Protein AF-A0A6B3G863-F1 (afdb_monomer_lite)

pLDDT: mean 97.27, std 3.04, range [75.19, 98.75]

Sequence (74 aa):
SDPDGTERTVEFRQMVQGLNQAGLRTVMDVVYNHTVASGQDDKSVLDRIVPGYYQRLLEDGTVATSTCCANTAP

Foldseek 3Di:
DDPDDCVVVVVVVVVQVVCVVVVHHDDDDDDLQAAQAADPDPRD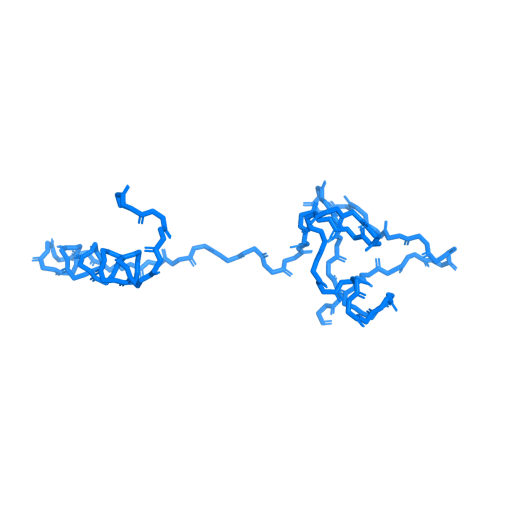DPCPVPPLQQFDADPVRHADCPVPHRTGDD

Radius of gyration: 17.31 Å; chains: 1; bounding box: 39×26×40 Å

Secondary structure (DSSP, 8-state):
---STTHHHHHHHHHHHHHHHTTPPP------SEES--TT-TT--HHHHSTTTSBPBPTTSPBP-TTSSEEB--

Structure (mmCIF, N/CA/C/O backbone):
data_AF-A0A6B3G863-F1
#
_entry.id   AF-A0A6B3G863-F1
#
loop_
_atom_site.group_PDB
_atom_site.id
_atom_site.type_symbol
_atom_site.label_atom_id
_atom_site.label_alt_id
_atom_site.label_comp_id
_atom_site.label_asym_id
_atom_site.label_entity_id
_atom_site.label_seq_id
_atom_site.pdbx_PDB_ins_code
_atom_site.Cartn_x
_atom_site.Cartn_y
_atom_site.Cartn_z
_atom_site.occupancy
_atom_site.B_iso_or_equiv
_atom_site.auth_seq_id
_atom_site.auth_comp_id
_atom_site.auth_asym_id
_atom_site.auth_atom_id
_atom_site.pdbx_PDB_model_num
ATOM 1 N N . SER A 1 1 ? -11.502 -14.002 8.737 1.00 87.12 1 SER A N 1
ATOM 2 C CA . SER A 1 1 ? -11.352 -15.413 9.123 1.00 87.12 1 SER A CA 1
ATOM 3 C C . SER A 1 1 ? -11.373 -16.273 7.868 1.00 87.12 1 SER A C 1
ATOM 5 O O . SER A 1 1 ? -10.509 -17.132 7.733 1.00 87.12 1 SER A O 1
ATOM 7 N N . ASP A 1 2 ? -12.238 -15.945 6.907 1.00 95.06 2 ASP A N 1
ATOM 8 C CA . ASP A 1 2 ? -12.126 -16.307 5.490 1.00 95.06 2 ASP A CA 1
ATOM 9 C C . ASP A 1 2 ? -11.393 -15.199 4.691 1.00 95.06 2 ASP A C 1
ATOM 11 O O . ASP A 1 2 ? -11.750 -14.018 4.813 1.00 95.06 2 ASP A O 1
ATOM 15 N N . PRO A 1 3 ? -10.330 -15.505 3.921 1.00 95.25 3 PRO A N 1
ATOM 16 C CA . PRO A 1 3 ? -9.742 -14.529 3.013 1.00 95.25 3 PRO A CA 1
ATOM 17 C C . PRO A 1 3 ? -10.602 -14.280 1.765 1.00 95.25 3 PRO A C 1
ATOM 19 O O . PRO A 1 3 ? -10.483 -13.204 1.176 1.00 95.25 3 PRO A O 1
ATOM 22 N N . ASP A 1 4 ? -11.441 -15.210 1.332 1.00 96.44 4 ASP A N 1
ATOM 23 C CA . ASP A 1 4 ? -12.118 -15.133 0.044 1.00 96.44 4 ASP A CA 1
ATOM 24 C C . ASP A 1 4 ? -13.427 -14.322 0.109 1.00 96.44 4 ASP A C 1
ATOM 26 O O . ASP A 1 4 ? -14.105 -14.207 1.129 1.00 96.44 4 ASP A O 1
ATOM 30 N N . GLY A 1 5 ? -13.775 -13.671 -1.006 1.00 95.38 5 GLY A N 1
ATOM 31 C CA . GLY A 1 5 ? -14.984 -12.850 -1.099 1.00 95.38 5 GLY A CA 1
ATOM 32 C C . GLY A 1 5 ? -14.955 -11.573 -0.244 1.00 95.38 5 GLY A C 1
ATOM 33 O O . GLY A 1 5 ? -13.942 -10.879 -0.135 1.00 95.38 5 GLY A O 1
ATOM 34 N N . THR A 1 6 ? -16.115 -11.194 0.300 1.00 97.50 6 THR A N 1
ATOM 35 C CA . THR A 1 6 ? -16.328 -9.880 0.937 1.00 97.50 6 THR A CA 1
ATOM 36 C C . THR A 1 6 ? -16.143 -9.874 2.454 1.00 97.50 6 THR A C 1
ATOM 38 O O . THR A 1 6 ? -16.226 -8.807 3.068 1.00 97.50 6 THR A O 1
ATOM 41 N N . GLU A 1 7 ? -15.924 -11.031 3.082 1.00 97.88 7 GLU A N 1
ATOM 42 C CA . GLU A 1 7 ? -15.957 -11.175 4.544 1.00 97.88 7 GLU A CA 1
ATOM 43 C C . GLU A 1 7 ? -14.912 -10.296 5.240 1.00 97.88 7 GLU A C 1
ATOM 45 O O . GLU A 1 7 ? -15.252 -9.549 6.159 1.00 97.88 7 GLU A O 1
ATOM 50 N N . ARG A 1 8 ? -13.688 -10.233 4.699 1.00 97.62 8 ARG A N 1
ATOM 51 C CA . ARG A 1 8 ? -12.617 -9.342 5.184 1.00 97.62 8 ARG A CA 1
ATOM 52 C C . ARG A 1 8 ? -13.044 -7.874 5.327 1.00 97.62 8 ARG A C 1
ATOM 54 O O . ARG A 1 8 ? -12.577 -7.172 6.220 1.00 97.62 8 ARG A O 1
ATOM 61 N N . THR A 1 9 ? -13.935 -7.385 4.460 1.00 98.00 9 THR A N 1
ATOM 62 C CA . THR A 1 9 ? -14.434 -6.004 4.522 1.00 98.00 9 THR A CA 1
ATOM 63 C C . THR A 1 9 ? -15.407 -5.820 5.681 1.00 98.00 9 THR A C 1
ATOM 65 O O . THR A 1 9 ? -15.382 -4.781 6.344 1.00 98.00 9 THR A O 1
ATOM 68 N N . VAL A 1 10 ? -16.268 -6.808 5.926 1.00 98.19 10 VAL A N 1
ATOM 69 C CA . VAL A 1 10 ? -17.236 -6.782 7.028 1.00 98.19 10 VAL A CA 1
ATOM 70 C C . VAL A 1 10 ? -16.505 -6.887 8.363 1.00 98.19 10 VAL A C 1
ATOM 72 O O . VAL A 1 10 ? -16.710 -6.036 9.228 1.00 98.19 10 VAL A O 1
ATOM 75 N N . GLU A 1 11 ? -15.594 -7.850 8.494 1.00 98.44 11 GLU A N 1
ATOM 76 C CA . GLU A 1 11 ? -14.806 -8.062 9.711 1.00 98.44 11 GLU A CA 1
ATOM 77 C C . GLU A 1 11 ? -13.955 -6.831 10.062 1.00 98.44 11 GLU A C 1
ATOM 79 O O . GLU A 1 11 ? -13.954 -6.382 11.209 1.00 98.44 11 GLU A O 1
ATOM 84 N N . PHE A 1 12 ? -13.286 -6.207 9.081 1.00 98.44 12 PHE A N 1
ATOM 85 C CA . PHE A 1 12 ? -12.490 -5.001 9.339 1.00 98.44 12 PHE A CA 1
ATOM 86 C C . PHE A 1 12 ? -13.360 -3.832 9.829 1.00 98.44 12 PHE A C 1
ATOM 88 O O . PHE A 1 12 ? -12.986 -3.112 10.756 1.00 98.44 12 PHE A O 1
ATOM 95 N N . ARG A 1 13 ? -14.559 -3.650 9.255 1.00 98.50 13 ARG A N 1
ATOM 96 C CA . ARG A 1 13 ? -15.517 -2.629 9.718 1.00 98.50 13 ARG A CA 1
ATOM 97 C C . ARG A 1 13 ? -16.014 -2.913 11.136 1.00 98.50 13 ARG A C 1
ATOM 99 O O . ARG A 1 13 ? -16.130 -1.976 11.923 1.00 98.50 13 ARG A O 1
ATOM 106 N N . GLN A 1 14 ? -16.275 -4.177 11.470 1.00 98.56 14 GLN A N 1
ATOM 107 C CA . GLN A 1 14 ? -16.666 -4.589 12.822 1.00 98.56 14 GLN A CA 1
ATOM 108 C C . GLN A 1 14 ? -15.548 -4.333 13.838 1.00 98.56 14 GLN A C 1
ATOM 110 O O . GLN A 1 14 ? -15.823 -3.808 14.913 1.00 98.56 14 GLN A O 1
ATOM 115 N N . MET A 1 15 ? -14.286 -4.604 13.485 1.00 98.50 15 MET A N 1
ATOM 116 C CA . MET A 1 15 ? -13.130 -4.269 14.325 1.00 98.50 15 MET A CA 1
ATOM 117 C C . MET A 1 15 ? -13.074 -2.762 14.626 1.00 98.50 15 MET A C 1
ATOM 119 O O . MET A 1 15 ? -12.977 -2.367 15.789 1.00 98.50 15 MET A O 1
ATOM 123 N N . VAL A 1 16 ? -13.184 -1.907 13.601 1.00 98.69 16 VAL A N 1
ATOM 124 C CA . VAL A 1 16 ? -13.200 -0.442 13.781 1.00 98.69 16 VAL A CA 1
ATOM 125 C C . VAL A 1 16 ? -14.389 -0.003 14.642 1.00 98.69 16 VAL A C 1
ATOM 127 O O . VAL A 1 16 ? -14.226 0.830 15.536 1.00 98.69 16 VAL A O 1
ATOM 130 N N . GLN A 1 17 ? -15.579 -0.567 14.413 1.00 98.75 17 GLN A N 1
ATOM 131 C CA . GLN A 1 17 ? -16.771 -0.283 15.216 1.00 98.75 17 GLN A CA 1
ATOM 132 C C . GLN A 1 17 ? -16.571 -0.670 16.688 1.00 98.75 17 GLN A C 1
ATOM 134 O O . GLN A 1 17 ? -16.891 0.133 17.562 1.00 98.75 17 GLN A O 1
ATOM 139 N N . GLY A 1 18 ? -16.024 -1.856 16.965 1.00 98.75 18 GLY A N 1
ATOM 140 C CA . GLY A 1 18 ? -15.782 -2.340 18.325 1.00 98.75 18 GLY A CA 1
ATOM 141 C C . GLY A 1 18 ? -14.805 -1.453 19.096 1.00 98.75 18 GLY A C 1
ATOM 142 O O . GLY A 1 18 ? -15.076 -1.089 20.239 1.00 98.75 18 GLY A O 1
ATOM 143 N N . LEU A 1 19 ? -13.719 -1.012 18.449 1.00 98.69 19 LEU A N 1
ATOM 144 C CA . LEU A 1 19 ? -12.786 -0.045 19.040 1.00 98.69 19 LEU A CA 1
ATOM 145 C C . LEU A 1 19 ? -13.481 1.285 19.367 1.00 98.69 19 LEU A C 1
ATOM 147 O O . LEU A 1 19 ? -13.323 1.802 20.471 1.00 98.69 19 LEU A O 1
ATOM 151 N N . ASN A 1 20 ? -14.312 1.798 18.454 1.00 98.56 20 ASN A N 1
ATOM 152 C CA . ASN A 1 20 ? -15.070 3.030 18.691 1.00 98.56 20 ASN A CA 1
ATOM 153 C C . ASN A 1 20 ? -16.086 2.885 19.835 1.00 98.56 20 ASN A C 1
ATOM 155 O O . ASN A 1 20 ? -16.213 3.797 20.649 1.00 98.56 20 ASN A O 1
ATOM 159 N N . GLN A 1 21 ? -16.781 1.749 19.938 1.00 98.62 21 GLN A N 1
ATOM 160 C CA . GLN A 1 21 ? -17.708 1.464 21.043 1.00 98.62 21 GLN A CA 1
ATOM 161 C C . GLN A 1 21 ? -16.989 1.360 22.394 1.00 98.62 21 GLN A C 1
ATOM 163 O O . GLN A 1 21 ? -17.556 1.735 23.417 1.00 98.62 21 GLN A O 1
ATOM 168 N N . ALA A 1 22 ? -15.727 0.925 22.394 1.00 98.62 22 ALA A N 1
ATOM 169 C CA . ALA A 1 22 ? -14.851 0.954 23.563 1.00 98.62 22 ALA A CA 1
ATOM 170 C C . ALA A 1 22 ? -14.255 2.350 23.858 1.00 98.62 22 ALA A C 1
ATOM 172 O O . ALA A 1 22 ? -13.455 2.492 24.781 1.00 98.62 22 ALA A O 1
ATOM 173 N N . GLY A 1 23 ? -14.621 3.386 23.092 1.00 98.44 23 GLY A N 1
ATOM 174 C CA . GLY A 1 23 ? -14.138 4.759 23.267 1.00 98.44 23 GLY A CA 1
ATOM 175 C C . GLY A 1 23 ? -12.770 5.045 22.636 1.00 98.44 23 GLY A C 1
ATOM 176 O O . GLY A 1 23 ? -12.189 6.098 22.900 1.00 98.44 23 GLY A O 1
ATOM 177 N N . LEU A 1 24 ? -12.247 4.143 21.798 1.00 98.69 24 LEU A N 1
ATOM 178 C CA . LEU A 1 24 ? -10.950 4.278 21.134 1.00 98.69 24 LEU A CA 1
ATOM 179 C C . LEU A 1 24 ? -11.116 4.711 19.672 1.00 98.69 24 LEU A C 1
ATOM 181 O O . LEU A 1 24 ? -11.945 4.180 18.935 1.00 98.69 24 LEU A O 1
ATOM 185 N N . ARG A 1 25 ? -10.277 5.649 19.220 1.00 98.12 25 ARG A N 1
ATOM 186 C CA . ARG A 1 25 ? -10.182 6.010 17.797 1.00 98.12 25 ARG A CA 1
ATOM 187 C C . ARG A 1 25 ? -9.178 5.111 17.087 1.00 98.12 25 ARG A C 1
ATOM 189 O O . ARG A 1 25 ? -8.146 4.759 17.651 1.00 98.12 25 ARG A O 1
ATOM 196 N N . THR A 1 26 ? -9.458 4.794 15.828 1.00 98.06 26 THR A N 1
ATOM 197 C CA . THR A 1 26 ? -8.565 4.000 14.979 1.00 98.06 26 THR A CA 1
ATOM 198 C C . THR A 1 26 ? -7.725 4.911 14.090 1.00 98.06 26 THR A C 1
ATOM 200 O O . THR A 1 26 ? -8.263 5.782 13.409 1.00 98.06 26 THR A O 1
ATOM 203 N N . VAL A 1 27 ? -6.415 4.676 14.068 1.00 98.31 27 VAL A N 1
ATOM 204 C CA . VAL A 1 27 ? -5.472 5.258 13.104 1.00 98.31 27 VAL A CA 1
ATOM 205 C C . VAL A 1 27 ? -4.827 4.101 12.352 1.00 98.31 27 VAL A C 1
ATOM 207 O O . VAL A 1 27 ? -4.444 3.110 12.970 1.00 98.31 27 VAL A O 1
ATOM 210 N N . MET A 1 28 ? -4.748 4.210 11.029 1.00 98.50 28 MET A N 1
ATOM 211 C CA . MET A 1 28 ? -4.119 3.204 10.180 1.00 98.50 28 MET A CA 1
ATOM 212 C C . MET A 1 28 ? -2.751 3.70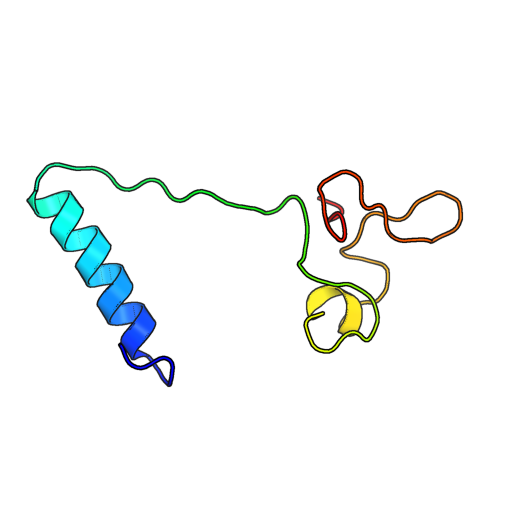7 9.742 1.00 98.50 28 MET A C 1
ATOM 214 O O . MET A 1 28 ? -2.645 4.811 9.209 1.00 98.50 28 MET A O 1
ATOM 218 N N . ASP A 1 29 ? -1.727 2.893 9.967 1.00 98.44 29 ASP A N 1
ATOM 219 C CA . ASP A 1 29 ? -0.407 3.141 9.402 1.00 98.44 29 ASP A CA 1
ATOM 220 C C . ASP A 1 29 ? -0.430 2.837 7.897 1.00 98.44 29 ASP A C 1
ATOM 222 O O . ASP A 1 29 ? -1.007 1.834 7.467 1.00 98.44 29 ASP A O 1
ATOM 226 N N . VAL A 1 30 ? 0.151 3.723 7.092 1.00 97.88 30 VAL A N 1
ATOM 227 C CA . VAL A 1 30 ? 0.135 3.630 5.629 1.00 97.88 30 VAL A CA 1
ATOM 228 C C . VAL A 1 30 ? 1.554 3.629 5.083 1.00 97.88 30 VAL A C 1
ATOM 230 O O . VAL A 1 30 ? 2.344 4.538 5.328 1.00 97.88 30 VAL A O 1
ATOM 233 N N . VAL A 1 31 ? 1.867 2.619 4.273 1.00 97.81 31 VAL A N 1
ATOM 234 C CA . VAL A 1 31 ? 3.203 2.424 3.698 1.00 97.81 31 VAL A CA 1
ATOM 235 C C . VAL A 1 31 ? 3.157 2.711 2.201 1.00 97.81 31 VAL A C 1
ATOM 237 O O . VAL A 1 31 ? 3.229 1.816 1.370 1.00 97.81 31 VAL A O 1
ATOM 240 N N . TYR A 1 32 ? 3.009 3.986 1.843 1.00 97.88 32 TYR A N 1
ATOM 241 C CA . TYR A 1 32 ? 3.022 4.406 0.434 1.00 97.88 32 TYR A CA 1
ATOM 242 C C . TYR A 1 32 ? 4.427 4.600 -0.134 1.00 97.88 32 TYR A C 1
ATOM 244 O O . TYR A 1 32 ? 4.561 4.871 -1.321 1.00 97.88 32 TYR A O 1
ATOM 252 N N . ASN A 1 33 ? 5.467 4.495 0.698 1.00 97.56 33 ASN A N 1
ATOM 253 C CA . ASN A 1 33 ? 6.851 4.799 0.326 1.00 97.56 33 ASN A CA 1
ATOM 254 C C . ASN A 1 33 ? 7.556 3.680 -0.472 1.00 97.56 33 ASN A C 1
ATOM 256 O O . ASN A 1 33 ? 8.581 3.948 -1.100 1.00 97.56 33 ASN A O 1
ATOM 260 N N . HIS A 1 34 ? 7.002 2.463 -0.496 1.00 97.94 34 HIS A N 1
ATOM 261 C CA . HIS A 1 34 ? 7.469 1.371 -1.347 1.00 97.94 34 HIS A CA 1
ATOM 262 C C . HIS A 1 34 ? 6.360 0.392 -1.711 1.00 97.94 34 HIS A C 1
ATOM 264 O O . HIS A 1 34 ? 5.311 0.329 -1.076 1.00 97.94 34 HIS A O 1
ATOM 270 N N . THR A 1 35 ? 6.637 -0.414 -2.727 1.00 98.12 35 THR A N 1
ATOM 271 C CA . THR A 1 35 ? 5.894 -1.636 -3.036 1.00 98.12 35 THR A CA 1
ATOM 272 C C . THR A 1 35 ? 6.714 -2.860 -2.642 1.00 98.12 35 THR A C 1
ATOM 274 O O . THR A 1 35 ? 7.932 -2.786 -2.486 1.00 98.12 35 THR A O 1
ATOM 277 N N . VAL A 1 36 ? 6.049 -4.007 -2.486 1.00 97.94 36 VAL A N 1
ATOM 278 C CA . VAL A 1 36 ? 6.724 -5.261 -2.114 1.00 97.94 36 VAL A CA 1
ATOM 279 C C . VAL A 1 36 ? 7.672 -5.775 -3.206 1.00 97.94 36 VAL A C 1
ATOM 281 O O . VAL A 1 36 ? 8.651 -6.443 -2.887 1.00 97.94 36 VAL A O 1
ATOM 284 N N . ALA A 1 37 ? 7.393 -5.471 -4.480 1.00 97.88 37 ALA A N 1
ATOM 285 C CA . ALA A 1 37 ? 8.179 -5.917 -5.627 1.00 97.88 37 ALA A CA 1
ATOM 286 C C . ALA A 1 37 ? 7.947 -5.042 -6.876 1.00 97.88 37 ALA A C 1
ATOM 288 O O . ALA A 1 37 ? 6.896 -4.416 -7.042 1.00 97.88 37 ALA A O 1
ATOM 289 N N . SER A 1 38 ? 8.909 -5.065 -7.796 1.00 98.12 38 SER A N 1
ATOM 290 C CA . SER A 1 38 ? 8.902 -4.371 -9.092 1.00 98.12 38 SER A CA 1
ATOM 291 C C . SER A 1 38 ? 9.148 -5.352 -10.250 1.00 98.12 38 SER A C 1
ATOM 293 O O . SER A 1 38 ? 9.331 -6.553 -10.040 1.00 98.12 38 SER A O 1
ATOM 295 N N . GLY A 1 39 ? 9.133 -4.858 -11.487 1.00 97.00 39 GLY A N 1
ATOM 296 C CA . GLY A 1 39 ? 9.367 -5.645 -12.690 1.00 97.00 39 GLY A CA 1
ATOM 297 C C . GLY A 1 39 ? 8.306 -6.722 -12.913 1.00 97.00 39 GLY A C 1
ATOM 298 O O . GLY A 1 39 ? 7.117 -6.474 -12.754 1.00 97.00 39 GLY A O 1
ATOM 299 N N . GLN A 1 40 ? 8.741 -7.920 -13.313 1.00 97.44 40 GLN A N 1
ATOM 300 C CA . GLN A 1 40 ? 7.866 -9.066 -13.611 1.00 97.44 40 GLN A CA 1
ATOM 301 C C . GLN A 1 40 ? 7.724 -10.056 -12.445 1.00 97.44 40 GLN A C 1
ATOM 303 O O . GLN A 1 40 ? 7.243 -11.166 -12.652 1.00 97.44 40 GLN A O 1
ATOM 308 N N . ASP A 1 41 ? 8.134 -9.671 -11.234 1.00 97.94 41 ASP A N 1
ATOM 309 C CA . ASP A 1 41 ? 7.937 -10.492 -10.037 1.00 97.94 41 ASP A CA 1
ATOM 310 C C . ASP A 1 41 ? 6.445 -10.796 -9.810 1.00 97.94 41 ASP A C 1
ATOM 312 O O . ASP A 1 41 ? 5.580 -9.943 -10.037 1.00 97.94 41 ASP A O 1
ATOM 316 N N . ASP A 1 42 ? 6.131 -12.000 -9.328 1.00 97.81 42 ASP A N 1
ATOM 317 C CA . ASP A 1 42 ? 4.753 -12.458 -9.118 1.00 97.81 42 ASP A CA 1
ATOM 318 C C . ASP A 1 42 ? 3.959 -11.573 -8.149 1.00 97.81 42 ASP A C 1
ATOM 320 O O . ASP A 1 42 ? 2.736 -11.471 -8.266 1.00 97.81 42 ASP A O 1
ATOM 324 N N . LYS A 1 43 ? 4.638 -10.905 -7.210 1.00 97.88 43 LYS A N 1
ATOM 325 C CA . LYS A 1 43 ? 4.027 -9.978 -6.250 1.00 97.88 43 LYS A CA 1
ATOM 326 C C . LYS A 1 43 ? 4.008 -8.534 -6.743 1.00 97.88 43 LYS A C 1
ATOM 328 O O . LYS A 1 43 ? 3.422 -7.679 -6.075 1.00 97.88 43 LYS A O 1
ATOM 333 N N . SER A 1 44 ? 4.645 -8.234 -7.874 1.00 98.00 44 SER A N 1
ATOM 334 C CA . SER A 1 44 ? 4.560 -6.906 -8.468 1.00 98.00 44 SER A CA 1
ATOM 335 C C . SER A 1 44 ? 3.195 -6.723 -9.124 1.00 98.00 44 SER A C 1
ATOM 337 O O . SER A 1 44 ? 2.676 -7.622 -9.780 1.00 98.00 44 SER A O 1
ATOM 339 N N . VAL A 1 45 ? 2.592 -5.552 -8.935 1.00 98.25 45 VAL A N 1
ATOM 340 C CA . VAL A 1 45 ? 1.305 -5.199 -9.553 1.00 98.25 45 VAL A CA 1
ATOM 341 C C . VAL A 1 45 ? 1.480 -3.941 -10.387 1.00 98.25 45 VAL A C 1
ATOM 343 O O . VAL A 1 45 ? 1.374 -3.990 -11.607 1.00 98.25 45 VAL A O 1
ATOM 346 N N . LEU A 1 46 ? 1.813 -2.820 -9.742 1.00 98.12 46 LEU A N 1
ATOM 347 C CA . LEU A 1 46 ? 1.888 -1.513 -10.401 1.00 98.12 46 LEU A CA 1
ATOM 348 C C . LEU A 1 46 ? 2.919 -1.485 -11.537 1.00 98.12 46 LEU A C 1
ATOM 350 O O . LEU A 1 46 ? 2.615 -1.024 -12.634 1.00 98.12 46 LEU A O 1
ATOM 354 N N . ASP A 1 47 ? 4.110 -2.027 -11.287 1.00 98.00 47 ASP A N 1
ATOM 355 C CA . ASP A 1 47 ? 5.217 -1.995 -12.247 1.00 98.00 47 ASP A CA 1
ATOM 356 C C . ASP A 1 47 ? 5.067 -3.037 -13.370 1.00 98.00 47 ASP A C 1
ATOM 358 O O . ASP A 1 47 ? 5.633 -2.880 -14.446 1.00 98.00 47 ASP A O 1
ATOM 362 N N . ARG A 1 48 ? 4.238 -4.074 -13.178 1.00 97.94 48 ARG A N 1
ATOM 363 C CA . ARG A 1 48 ? 3.843 -4.976 -14.274 1.00 97.94 48 ARG A CA 1
ATOM 364 C C . ARG A 1 48 ? 2.879 -4.310 -15.247 1.00 97.94 48 ARG A C 1
ATOM 366 O O . ARG A 1 48 ? 2.920 -4.620 -16.433 1.00 97.94 48 ARG A O 1
ATOM 373 N N . ILE A 1 49 ? 1.997 -3.445 -14.742 1.00 98.00 49 ILE A N 1
ATOM 374 C CA . ILE A 1 49 ? 0.961 -2.775 -15.541 1.00 98.00 49 ILE A CA 1
ATOM 375 C C . ILE A 1 49 ? 1.561 -1.601 -16.319 1.00 98.00 49 ILE A C 1
ATOM 377 O O . ILE A 1 49 ? 1.322 -1.484 -17.519 1.00 98.00 49 ILE A O 1
ATOM 381 N N . VAL A 1 50 ? 2.339 -0.741 -15.652 1.00 98.00 50 VAL A N 1
ATOM 382 C CA . VAL A 1 50 ? 3.028 0.396 -16.285 1.00 98.00 50 VAL A CA 1
ATOM 383 C C . VAL A 1 50 ? 4.503 0.395 -15.862 1.00 98.00 50 VAL A C 1
ATOM 385 O O . VAL A 1 50 ? 4.858 1.056 -14.881 1.00 98.00 50 VAL A O 1
ATOM 388 N N . PRO A 1 51 ? 5.364 -0.354 -16.576 1.00 97.69 51 PRO A N 1
ATOM 389 C CA . PRO A 1 51 ? 6.769 -0.507 -16.209 1.00 97.69 51 PRO A CA 1
ATOM 390 C C . PRO A 1 51 ? 7.521 0.822 -16.127 1.00 97.69 51 PRO A C 1
ATOM 392 O O . PRO A 1 51 ? 7.468 1.635 -17.050 1.00 97.69 51 PRO A O 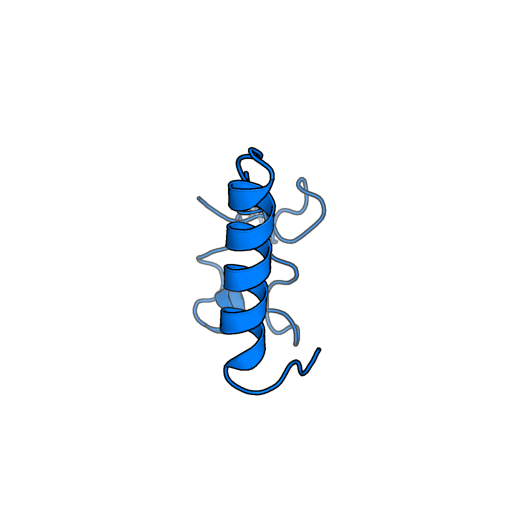1
ATOM 395 N N . GLY A 1 52 ? 8.239 1.027 -15.023 1.00 96.12 52 GLY A N 1
ATOM 396 C CA . GLY A 1 52 ? 9.105 2.183 -14.790 1.00 96.12 52 GLY A CA 1
ATOM 397 C C . GLY A 1 52 ? 8.382 3.472 -14.393 1.00 96.12 52 GLY A C 1
ATOM 398 O O . GLY A 1 52 ? 9.041 4.497 -14.250 1.00 96.12 52 GLY A O 1
ATOM 399 N N . TYR A 1 53 ? 7.054 3.451 -14.212 1.00 97.94 53 TYR A N 1
ATOM 400 C CA . TYR A 1 53 ? 6.285 4.655 -13.868 1.00 97.94 53 TYR A CA 1
ATOM 401 C C . TYR A 1 53 ? 6.120 4.852 -12.358 1.00 97.94 53 TYR A C 1
ATOM 403 O O . TYR A 1 53 ? 6.459 5.902 -11.821 1.00 97.94 53 TYR A O 1
ATOM 411 N N . TYR A 1 54 ? 5.600 3.842 -11.655 1.00 98.38 54 TYR A N 1
ATOM 412 C CA . TYR A 1 54 ? 5.255 3.971 -10.231 1.00 98.38 54 TYR A CA 1
ATOM 413 C C . TYR A 1 54 ? 6.452 3.809 -9.286 1.00 98.38 54 TYR A C 1
ATOM 415 O O . TYR A 1 54 ? 6.329 4.102 -8.095 1.00 98.38 54 TYR A O 1
ATOM 423 N N . GLN A 1 55 ? 7.591 3.336 -9.795 1.00 98.44 55 GLN A N 1
ATOM 424 C CA . GLN A 1 55 ? 8.805 3.118 -9.015 1.00 98.44 55 GLN A CA 1
ATOM 425 C C . GLN A 1 55 ? 9.795 4.257 -9.230 1.00 98.44 55 GLN A C 1
ATOM 427 O O . GLN A 1 55 ? 9.998 4.718 -10.351 1.00 98.44 55 GLN A O 1
ATOM 432 N N . ARG A 1 56 ? 10.469 4.682 -8.160 1.00 98.50 56 ARG A N 1
ATOM 433 C CA . ARG A 1 56 ? 11.591 5.611 -8.275 1.00 98.50 56 ARG A CA 1
ATOM 434 C C . ARG A 1 56 ? 12.781 4.878 -8.881 1.00 98.50 56 ARG A C 1
ATOM 436 O O . ARG A 1 56 ? 13.301 3.939 -8.278 1.00 98.50 56 ARG A O 1
ATOM 443 N N . LEU A 1 57 ? 13.235 5.357 -10.032 1.00 98.19 57 LEU A N 1
ATOM 444 C CA . LEU A 1 57 ? 14.431 4.859 -10.700 1.00 98.19 57 LEU A CA 1
ATOM 445 C C . LEU A 1 57 ? 15.652 5.715 -10.341 1.00 98.19 57 LEU A C 1
ATOM 447 O O . LEU A 1 57 ? 15.534 6.922 -10.116 1.00 98.19 57 LEU A O 1
ATOM 451 N N . LEU A 1 58 ? 16.815 5.076 -10.259 1.00 98.00 58 LEU A N 1
ATOM 452 C CA . LEU A 1 58 ? 18.117 5.735 -10.218 1.00 98.00 58 LEU A CA 1
ATOM 453 C C . LEU A 1 58 ? 18.517 6.197 -11.629 1.00 98.00 58 LEU A C 1
ATOM 455 O O . LEU A 1 58 ? 17.847 5.886 -12.614 1.00 98.00 58 LEU A O 1
ATOM 459 N N . GLU A 1 59 ? 19.623 6.934 -11.736 1.00 97.44 59 GLU A N 1
ATOM 460 C CA . GLU A 1 59 ? 20.124 7.448 -13.022 1.00 97.44 59 GLU A CA 1
ATOM 461 C C . GLU A 1 59 ? 20.425 6.337 -14.042 1.00 97.44 59 GLU A C 1
ATOM 463 O O . GLU A 1 59 ? 20.322 6.558 -15.246 1.00 97.44 59 GLU A O 1
ATOM 468 N N . ASP A 1 60 ? 20.751 5.133 -13.569 1.00 97.12 60 ASP A N 1
ATOM 469 C CA . ASP A 1 60 ? 21.008 3.951 -14.397 1.00 97.12 60 ASP A CA 1
ATOM 470 C C . ASP A 1 60 ? 19.735 3.166 -14.776 1.00 97.12 60 ASP A C 1
ATOM 472 O O . ASP A 1 60 ? 19.816 2.131 -15.438 1.00 97.12 60 ASP A O 1
ATOM 476 N N . GLY A 1 61 ? 18.557 3.646 -14.366 1.00 96.19 61 GLY A N 1
ATOM 477 C CA . GLY A 1 61 ? 17.269 3.006 -14.617 1.00 96.19 61 GLY A CA 1
ATOM 478 C C . GLY A 1 61 ? 16.925 1.859 -13.663 1.00 96.19 61 GLY A C 1
ATOM 479 O O . GLY A 1 61 ? 15.853 1.268 -13.801 1.00 96.19 61 GLY A O 1
ATOM 480 N N . THR A 1 62 ? 17.777 1.534 -12.685 1.00 97.75 62 THR A N 1
ATOM 481 C CA . THR A 1 62 ? 17.457 0.532 -11.659 1.00 97.75 62 THR A CA 1
ATOM 482 C C . THR A 1 62 ? 16.502 1.094 -10.606 1.00 97.75 62 THR A C 1
ATOM 484 O O . THR A 1 62 ? 16.477 2.293 -10.330 1.00 97.75 62 THR A O 1
ATOM 487 N N . VAL A 1 63 ? 15.681 0.232 -10.002 1.00 97.94 63 VAL A N 1
ATOM 488 C CA . VAL A 1 63 ? 14.734 0.645 -8.954 1.00 97.94 63 VAL A CA 1
ATOM 489 C C . VAL A 1 63 ? 15.487 0.962 -7.661 1.00 97.94 63 VAL A C 1
ATOM 491 O O . VAL A 1 63 ? 16.246 0.135 -7.159 1.00 97.94 63 VAL A O 1
ATOM 494 N N . ALA A 1 64 ? 15.243 2.140 -7.086 1.00 98.12 64 ALA A N 1
ATOM 495 C CA . ALA A 1 64 ? 15.817 2.529 -5.802 1.00 98.12 64 ALA A CA 1
ATOM 496 C C . ALA A 1 64 ? 15.230 1.693 -4.646 1.00 98.12 64 ALA A C 1
ATOM 498 O O . ALA A 1 64 ? 14.022 1.470 -4.598 1.00 98.12 64 ALA A O 1
ATOM 499 N N . THR A 1 65 ? 16.069 1.288 -3.682 1.00 97.69 65 THR A N 1
ATOM 500 C CA . THR A 1 65 ? 15.676 0.375 -2.582 1.00 97.69 65 THR A CA 1
ATOM 501 C C . THR A 1 65 ? 15.937 0.899 -1.166 1.00 97.69 65 THR A C 1
ATOM 503 O O . THR A 1 65 ? 15.936 0.151 -0.188 1.00 97.69 65 THR A O 1
ATOM 506 N N . SER A 1 66 ? 16.149 2.208 -1.019 1.00 97.06 66 SER A N 1
ATOM 507 C CA . SER A 1 66 ? 16.518 2.824 0.266 1.00 97.06 66 SER A CA 1
ATOM 508 C C . SER A 1 66 ? 15.433 2.770 1.349 1.00 97.06 66 SER A C 1
ATOM 510 O O . SER A 1 66 ? 15.750 2.940 2.523 1.00 97.06 66 SER A O 1
ATOM 512 N N . THR A 1 67 ? 14.169 2.532 0.991 1.00 9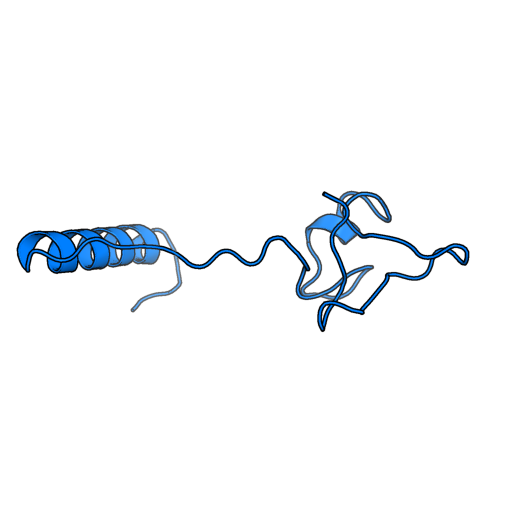2.75 67 THR A N 1
ATOM 513 C CA . THR A 1 67 ? 13.053 2.435 1.955 1.00 92.75 67 THR A CA 1
ATOM 514 C C . THR A 1 67 ? 12.862 1.035 2.543 1.00 92.75 67 THR A C 1
ATOM 516 O O . THR A 1 67 ? 11.967 0.881 3.367 1.00 92.75 67 THR A O 1
ATOM 519 N N . CYS A 1 68 ? 13.727 0.076 2.162 1.00 94.69 68 CYS A N 1
ATOM 520 C CA . CYS A 1 68 ? 13.735 -1.380 2.403 1.00 94.69 68 CYS A CA 1
ATOM 521 C C . CYS A 1 68 ? 13.325 -2.241 1.193 1.00 94.69 68 CYS A C 1
ATOM 523 O O . CYS A 1 68 ? 13.867 -3.334 1.039 1.00 94.69 68 CYS A O 1
ATOM 525 N N . CYS A 1 69 ? 12.420 -1.756 0.334 1.00 96.75 69 CYS A N 1
ATOM 526 C CA . CYS A 1 69 ? 11.905 -2.471 -0.847 1.00 96.75 69 CYS A C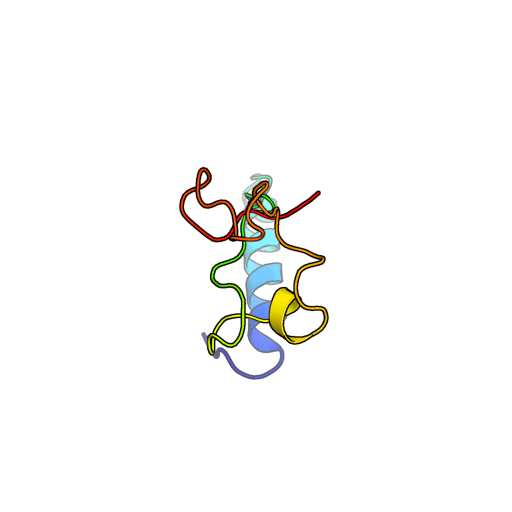A 1
ATOM 527 C C . CYS A 1 69 ? 11.891 -1.555 -2.087 1.00 96.75 69 CYS A C 1
ATOM 529 O O . CYS A 1 69 ? 12.558 -0.526 -2.099 1.00 96.75 69 CYS A O 1
ATOM 531 N N . ALA A 1 70 ? 11.145 -1.912 -3.137 1.00 97.81 70 ALA A N 1
ATOM 532 C CA . ALA A 1 70 ? 11.025 -1.116 -4.358 1.00 97.81 70 ALA A CA 1
ATOM 533 C C . ALA A 1 70 ? 10.359 0.243 -4.069 1.00 97.81 70 ALA A C 1
ATOM 535 O O . ALA A 1 70 ? 9.140 0.310 -3.879 1.00 97.81 70 ALA A O 1
ATOM 536 N N . ASN A 1 71 ? 11.164 1.310 -4.005 1.00 98.25 71 ASN A N 1
ATOM 537 C CA . ASN A 1 71 ? 10.710 2.661 -3.682 1.00 98.25 71 ASN A CA 1
ATOM 538 C C . ASN A 1 71 ? 9.663 3.137 -4.690 1.00 98.25 71 ASN A C 1
ATOM 540 O O . ASN A 1 71 ? 9.906 3.100 -5.895 1.00 98.25 71 ASN A O 1
ATOM 544 N N . THR A 1 72 ? 8.572 3.718 -4.202 1.00 97.94 72 THR A N 1
ATOM 545 C CA . THR A 1 72 ? 7.609 4.410 -5.065 1.00 97.94 72 THR A CA 1
ATOM 546 C C . THR A 1 72 ? 8.119 5.790 -5.493 1.00 97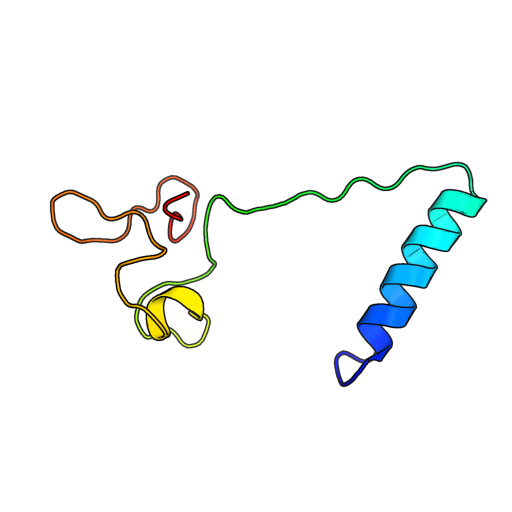.94 72 THR A C 1
ATOM 548 O O . THR A 1 72 ? 8.965 6.408 -4.831 1.00 97.94 72 THR A O 1
ATOM 551 N N . ALA A 1 73 ? 7.586 6.284 -6.611 1.00 96.31 73 ALA A N 1
ATOM 552 C CA . ALA A 1 73 ? 7.711 7.667 -7.066 1.00 96.31 73 ALA A CA 1
ATOM 553 C C . ALA A 1 73 ? 6.394 8.428 -6.775 1.00 96.31 73 ALA A C 1
ATOM 555 O O . ALA A 1 73 ? 5.466 8.337 -7.577 1.00 96.31 73 ALA A O 1
ATOM 556 N N . PRO A 1 74 ? 6.270 9.097 -5.610 1.00 75.19 74 PRO A N 1
ATOM 557 C CA . PRO A 1 74 ? 5.104 9.911 -5.263 1.00 75.19 74 PRO A CA 1
ATOM 558 C C . PRO A 1 74 ? 5.051 11.242 -6.022 1.00 75.19 74 PRO A C 1
ATOM 560 O O . PRO A 1 74 ? 6.130 11.745 -6.418 1.00 75.19 74 PRO A O 1
#